Protein AF-A0A1I6D1Y9-F1 (afdb_monomer_lite)

Secondary structure (DSSP, 8-state):
-HHHHHHHHHHHHHHHHHHHHHHHTT---TTTHHHHHHHHHHHHHHHHHHHHHHHHHHHS----SHHHHHHHHHHHHHHHHHHHHHHHHHHHHHHGGG-SSPPHHHHHHHHHHHHHHHHH-

Organism: NCBI:txid1121426

InterPro domains:
  IPR013130 Ferric reductase transmembrane component-like domain [PF01794] (5-116)

Sequence (121 aa):
MIEFLGWLGFTLLVSTLMPFLLRRLKFWRKGLTFWVRYHHHLALACLAVLTLHGLEALNGRRGWGWGARVHYQNEIISGILAWLVLLVVSVLALSAFRQIPFKRNHCWLVGLLVLLVLYHV

Structure (mmCIF, N/CA/C/O backbone):
data_AF-A0A1I6D1Y9-F1
#
_entry.id   AF-A0A1I6D1Y9-F1
#
loop_
_atom_site.group_PDB
_atom_site.id
_atom_site.type_symbol
_atom_site.label_atom_id
_atom_site.label_alt_id
_atom_site.label_comp_id
_atom_site.label_asym_id
_atom_site.label_entity_id
_atom_site.label_seq_id
_atom_site.pdbx_PDB_ins_code
_atom_site.Cartn_x
_atom_site.Cartn_y
_atom_site.Cartn_z
_atom_site.occupancy
_atom_site.B_iso_or_equiv
_atom_site.auth_seq_id
_atom_site.auth_comp_id
_atom_site.auth_asym_id
_atom_site.auth_atom_id
_atom_site.pdbx_PDB_model_num
ATOM 1 N N . MET A 1 1 ? 5.175 -14.496 -12.098 1.00 77.38 1 MET A N 1
ATOM 2 C CA . MET A 1 1 ? 5.190 -14.430 -10.619 1.00 77.38 1 MET A CA 1
ATOM 3 C C . MET A 1 1 ? 4.807 -13.033 -10.151 1.00 77.38 1 MET A C 1
ATOM 5 O O . MET A 1 1 ? 3.829 -12.931 -9.424 1.00 77.38 1 MET A O 1
ATOM 9 N N . ILE A 1 2 ? 5.435 -11.987 -10.697 1.00 84.50 2 ILE A N 1
ATOM 10 C CA . ILE A 1 2 ? 5.044 -10.565 -10.576 1.00 84.50 2 ILE A CA 1
ATOM 11 C C . ILE A 1 2 ? 3.525 -10.318 -10.531 1.00 84.50 2 ILE A C 1
ATOM 13 O O . ILE A 1 2 ? 3.039 -9.772 -9.546 1.00 84.50 2 ILE A O 1
ATOM 17 N N . GLU A 1 3 ? 2.765 -10.737 -11.552 1.00 86.25 3 GLU A N 1
ATOM 18 C CA . GLU A 1 3 ? 1.308 -10.501 -11.616 1.00 86.25 3 GLU A CA 1
ATOM 19 C C . GLU A 1 3 ? 0.550 -11.171 -10.462 1.00 86.25 3 GLU A C 1
ATOM 21 O O . GLU A 1 3 ? -0.313 -10.556 -9.845 1.00 86.25 3 GLU A O 1
ATOM 26 N N . PHE A 1 4 ? 0.915 -12.409 -10.112 1.00 90.69 4 PHE A N 1
ATOM 27 C CA . PHE A 1 4 ? 0.325 -13.121 -8.978 1.00 90.69 4 PHE A CA 1
ATOM 28 C C . PHE A 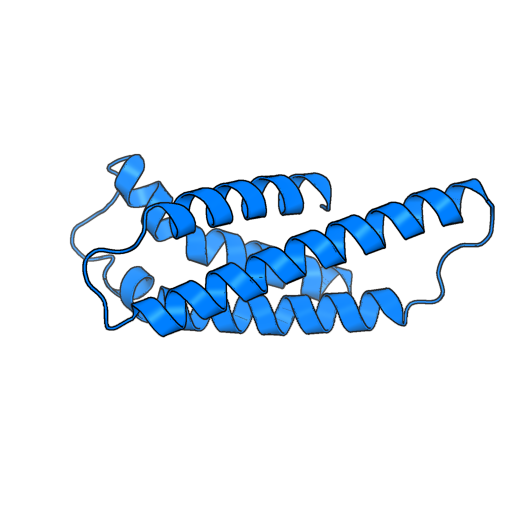1 4 ? 0.597 -12.397 -7.654 1.00 90.69 4 PHE A C 1
ATOM 30 O O . PHE A 1 4 ? -0.324 -12.225 -6.858 1.00 90.69 4 PHE A O 1
ATOM 37 N N . LEU A 1 5 ? 1.831 -11.927 -7.430 1.00 91.06 5 LEU A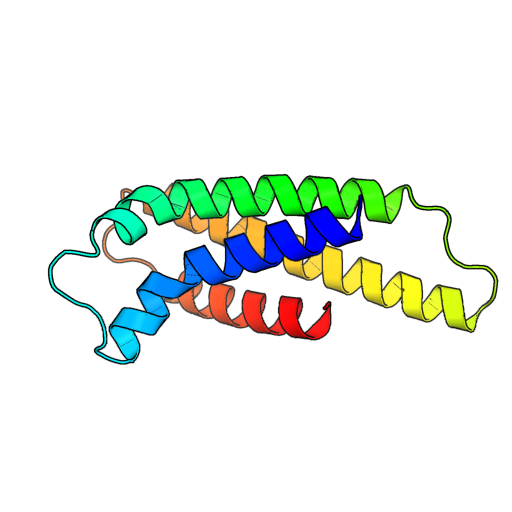 N 1
ATOM 38 C CA . LEU A 1 5 ? 2.176 -11.137 -6.242 1.00 91.06 5 LEU A CA 1
ATOM 39 C C . LEU A 1 5 ? 1.409 -9.809 -6.200 1.00 91.06 5 LEU A C 1
ATOM 41 O O . LEU A 1 5 ? 0.965 -9.405 -5.127 1.00 91.06 5 LEU A O 1
ATOM 45 N N . GLY A 1 6 ? 1.208 -9.165 -7.354 1.00 90.25 6 GLY A N 1
ATOM 46 C CA . GLY A 1 6 ? 0.411 -7.943 -7.471 1.00 90.25 6 GLY A CA 1
ATOM 47 C C . GLY A 1 6 ? -1.042 -8.171 -7.050 1.00 90.25 6 GLY A C 1
ATOM 48 O O . GLY A 1 6 ? -1.537 -7.508 -6.138 1.00 90.25 6 GLY A O 1
ATOM 49 N N . TRP A 1 7 ? -1.704 -9.179 -7.628 1.00 93.81 7 TRP A N 1
ATOM 50 C CA . TRP A 1 7 ? -3.084 -9.537 -7.274 1.00 93.81 7 TRP A CA 1
ATOM 51 C C . TRP A 1 7 ? -3.228 -10.011 -5.823 1.00 93.81 7 TRP A C 1
ATOM 53 O O . TRP A 1 7 ? -4.188 -9.645 -5.136 1.00 93.81 7 TRP A O 1
ATOM 63 N N . LEU A 1 8 ? -2.271 -10.791 -5.318 1.00 93.62 8 LEU A N 1
ATOM 64 C CA . LEU A 1 8 ? -2.257 -11.221 -3.920 1.00 93.62 8 LEU A CA 1
ATOM 65 C C . LEU A 1 8 ? -2.106 -10.024 -2.969 1.00 93.62 8 LEU A C 1
ATOM 67 O O . LEU A 1 8 ? -2.849 -9.904 -1.998 1.00 93.62 8 LEU A O 1
ATOM 71 N N . GLY A 1 9 ? -1.189 -9.103 -3.261 1.00 91.81 9 GLY A N 1
ATOM 72 C CA . GLY A 1 9 ? -1.033 -7.869 -2.495 1.00 91.81 9 GLY A CA 1
ATOM 73 C C . GLY A 1 9 ? -2.295 -7.005 -2.528 1.00 91.81 9 GLY A C 1
ATOM 74 O O . GLY A 1 9 ? -2.756 -6.547 -1.485 1.00 91.81 9 GLY A O 1
ATOM 75 N N . PHE A 1 10 ? -2.917 -6.852 -3.698 1.00 92.56 10 PHE A N 1
ATOM 76 C CA . PHE A 1 10 ? -4.163 -6.100 -3.854 1.00 92.56 10 PHE A CA 1
ATOM 77 C C . PHE A 1 10 ? -5.321 -6.708 -3.047 1.00 92.56 10 PHE A C 1
ATOM 79 O O . PHE A 1 10 ? -6.025 -6.002 -2.325 1.00 92.56 10 PHE A O 1
ATOM 86 N N . THR A 1 11 ? -5.500 -8.029 -3.100 1.00 93.50 11 THR A N 1
ATOM 87 C CA . THR A 1 11 ? -6.544 -8.717 -2.318 1.00 93.50 11 THR A CA 1
ATOM 88 C C . THR A 1 11 ? -6.312 -8.616 -0.812 1.00 93.50 11 THR A C 1
ATOM 90 O O . THR A 1 11 ? -7.272 -8.410 -0.058 1.00 93.50 11 THR A O 1
ATOM 93 N N . LEU A 1 12 ? -5.057 -8.683 -0.356 1.00 93.12 12 LEU A N 1
ATOM 94 C CA . LEU A 1 12 ? -4.702 -8.420 1.040 1.00 93.12 12 LEU A CA 1
ATOM 95 C C . LEU A 1 12 ? -5.021 -6.971 1.431 1.00 93.12 12 LEU A C 1
ATOM 97 O O . LEU A 1 12 ? -5.622 -6.747 2.484 1.00 93.12 12 LEU A O 1
ATOM 101 N N . LEU A 1 13 ? -4.715 -5.995 0.573 1.00 92.12 13 LEU A N 1
ATOM 102 C CA . LEU A 1 13 ? -5.058 -4.592 0.806 1.00 92.12 13 LEU A CA 1
ATOM 103 C C . LEU A 1 13 ? -6.577 -4.408 0.945 1.00 92.12 13 LEU A C 1
ATOM 105 O O . LEU A 1 13 ? -7.043 -3.863 1.947 1.00 92.12 13 LEU A O 1
ATOM 109 N N . VAL A 1 14 ? -7.373 -4.931 0.010 1.00 91.56 14 VAL A N 1
ATOM 110 C CA . VAL A 1 14 ? -8.847 -4.880 0.085 1.00 91.56 14 VAL A CA 1
ATOM 111 C C . VAL A 1 14 ? -9.358 -5.531 1.376 1.00 91.56 14 VAL A C 1
ATOM 113 O O . VAL A 1 14 ? -10.224 -4.978 2.060 1.00 91.56 14 VAL A O 1
ATOM 116 N N . SER A 1 15 ? -8.768 -6.661 1.766 1.00 90.31 15 SER A N 1
ATOM 117 C CA . SER A 1 15 ? -9.090 -7.367 3.012 1.00 90.31 15 SER A CA 1
ATOM 118 C C . SER A 1 15 ? -8.801 -6.521 4.256 1.00 90.31 15 SER A C 1
ATOM 120 O O . SER A 1 15 ? -9.567 -6.553 5.222 1.00 90.31 15 SER A O 1
ATOM 122 N N . THR A 1 16 ? -7.743 -5.705 4.240 1.00 89.19 16 THR A N 1
ATOM 123 C CA . THR A 1 16 ? -7.466 -4.766 5.340 1.00 89.19 16 THR A CA 1
ATOM 124 C C . THR A 1 16 ? -8.478 -3.621 5.403 1.00 89.19 16 THR A C 1
ATOM 126 O O . THR A 1 16 ? -8.825 -3.183 6.497 1.00 89.19 16 THR A O 1
ATOM 129 N N . LEU A 1 17 ? -9.023 -3.173 4.270 1.00 88.31 17 LEU A N 1
ATOM 130 C CA . LEU A 1 17 ? -10.029 -2.102 4.213 1.00 88.31 17 LEU A CA 1
ATOM 131 C C . LEU A 1 17 ? -11.449 -2.580 4.544 1.00 88.31 17 LEU A C 1
ATOM 133 O O . LEU A 1 17 ? -12.298 -1.779 4.952 1.00 88.31 17 LEU A O 1
ATOM 137 N N . MET A 1 18 ? -11.716 -3.881 4.413 1.00 87.06 18 MET A N 1
ATOM 138 C CA . MET A 1 18 ? -13.037 -4.474 4.634 1.00 87.06 18 MET A CA 1
ATOM 139 C C . MET A 1 18 ? -13.693 -4.078 5.967 1.00 87.06 18 MET A C 1
ATOM 141 O O . MET A 1 18 ? -14.859 -3.676 5.949 1.00 87.06 18 MET A O 1
ATOM 145 N N . PRO A 1 19 ? -12.996 -4.112 7.122 1.00 83.38 19 PRO A N 1
ATOM 146 C CA . PRO A 1 19 ? -13.573 -3.689 8.392 1.00 83.38 19 PRO A CA 1
ATOM 147 C C . PRO A 1 19 ? -14.122 -2.268 8.388 1.00 83.38 19 PRO A C 1
ATOM 149 O O . PRO A 1 19 ? -15.181 -2.001 8.960 1.00 83.38 19 PRO A O 1
ATOM 152 N N . PHE A 1 20 ? -13.415 -1.354 7.730 1.00 83.38 20 PHE A N 1
ATOM 153 C CA . PHE A 1 20 ? -13.839 0.030 7.610 1.00 83.38 20 PHE A CA 1
ATOM 154 C C . PHE A 1 20 ? -15.081 0.157 6.717 1.00 83.38 20 PHE A C 1
ATOM 156 O O . PHE A 1 20 ? -16.064 0.786 7.123 1.00 83.38 20 PHE A O 1
ATOM 163 N N . LEU A 1 21 ? -15.072 -0.492 5.549 1.00 84.75 21 LEU A N 1
ATOM 164 C CA . LEU A 1 21 ? -16.191 -0.476 4.601 1.00 84.75 21 LEU A CA 1
ATOM 165 C C . LEU A 1 21 ? -17.461 -1.083 5.206 1.00 84.75 21 LEU A C 1
ATOM 167 O O . LEU A 1 21 ? -18.521 -0.459 5.182 1.00 84.75 21 LEU A O 1
ATOM 171 N N . LEU A 1 22 ? -17.353 -2.256 5.833 1.00 85.00 22 LEU A N 1
ATOM 172 C CA . LEU A 1 22 ? -18.488 -2.944 6.451 1.00 85.00 22 LEU A CA 1
ATOM 173 C C . LEU A 1 22 ? -19.108 -2.135 7.601 1.00 85.00 22 LEU A C 1
ATOM 175 O O . LEU A 1 22 ? -20.331 -2.134 7.761 1.00 85.00 22 LEU A O 1
ATOM 179 N N . ARG A 1 23 ? -18.294 -1.410 8.383 1.00 81.06 23 ARG A N 1
ATOM 180 C CA . ARG A 1 23 ? -18.795 -0.490 9.421 1.00 81.06 23 ARG A CA 1
ATOM 181 C C . ARG A 1 23 ? -19.542 0.699 8.823 1.00 81.06 23 ARG A C 1
ATOM 183 O O . ARG A 1 23 ? -20.598 1.063 9.334 1.00 81.06 23 ARG A O 1
ATOM 190 N N . ARG A 1 24 ? -19.023 1.300 7.747 1.00 82.56 24 ARG A N 1
ATOM 191 C CA . ARG A 1 24 ? -19.654 2.455 7.082 1.00 82.56 24 ARG A CA 1
ATOM 192 C C . ARG A 1 24 ? -20.958 2.091 6.381 1.00 82.56 24 ARG A C 1
ATOM 194 O O . ARG A 1 24 ? -21.919 2.847 6.478 1.00 82.56 24 ARG A O 1
ATOM 201 N N . LEU A 1 25 ? -21.010 0.921 5.754 1.00 85.81 25 LEU A N 1
ATOM 202 C CA . LEU A 1 25 ? -22.193 0.420 5.057 1.00 85.81 25 LEU A CA 1
ATOM 203 C C . LEU A 1 25 ? -23.235 -0.219 5.996 1.00 85.81 25 LEU A C 1
ATOM 205 O O . LEU A 1 25 ? -24.229 -0.758 5.527 1.00 85.81 25 LEU A O 1
ATOM 209 N N . LYS A 1 26 ? -23.022 -0.178 7.322 1.00 82.50 26 LYS A N 1
ATOM 210 C CA . LYS A 1 26 ? -23.887 -0.801 8.346 1.00 82.50 26 LYS A CA 1
ATOM 211 C C . LYS A 1 26 ? -24.098 -2.317 8.167 1.00 82.50 26 LYS A C 1
ATOM 213 O O . LYS A 1 26 ? -24.987 -2.888 8.789 1.00 82.50 26 LYS A O 1
ATOM 218 N N . PHE A 1 27 ? -23.238 -2.994 7.403 1.00 83.25 27 PHE A N 1
ATOM 219 C CA . PHE A 1 27 ? -23.245 -4.455 7.247 1.00 83.25 27 PHE A CA 1
ATOM 220 C C . PHE A 1 27 ? -22.481 -5.187 8.361 1.00 83.25 27 PHE A C 1
ATOM 222 O O . PHE A 1 27 ? -22.360 -6.412 8.344 1.00 83.25 27 PHE A O 1
ATOM 229 N N . TRP A 1 28 ? -21.956 -4.453 9.345 1.00 78.31 28 TRP A N 1
ATOM 230 C CA . TRP A 1 28 ? -21.202 -5.018 10.459 1.00 78.31 28 TRP A CA 1
ATOM 231 C C . TRP A 1 28 ? -22.092 -5.853 11.391 1.00 78.31 28 TRP A C 1
ATOM 233 O O . TRP A 1 28 ? -22.752 -5.329 12.290 1.00 78.31 28 TRP A O 1
ATOM 243 N N . ARG A 1 29 ? -22.0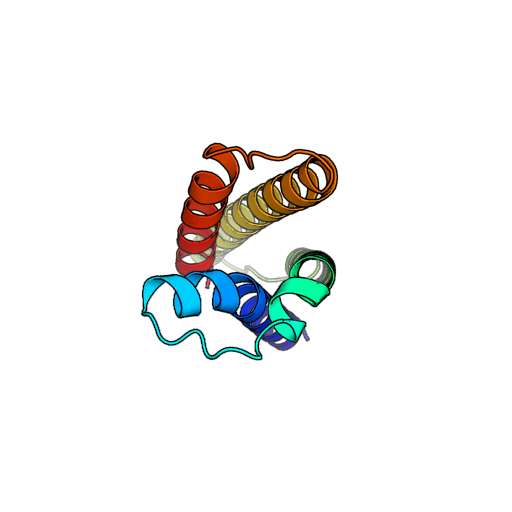95 -7.176 11.203 1.00 75.25 29 ARG A N 1
ATOM 244 C CA . ARG A 1 29 ? -22.774 -8.115 12.109 1.00 75.25 29 ARG A CA 1
ATOM 245 C C . ARG A 1 29 ? -21.969 -8.303 13.402 1.00 75.25 29 ARG A C 1
ATOM 247 O O . ARG A 1 29 ? -20.738 -8.385 13.377 1.00 75.25 29 ARG A O 1
ATOM 254 N N . LYS A 1 30 ? -22.664 -8.405 14.544 1.00 61.34 30 LYS A N 1
ATOM 255 C CA . LYS A 1 30 ? -22.065 -8.792 15.837 1.00 61.34 30 LYS A CA 1
ATOM 256 C C . LYS A 1 30 ? -21.396 -10.168 15.664 1.00 61.34 30 LYS A C 1
ATOM 258 O O . LYS A 1 30 ? -22.093 -11.145 15.434 1.00 61.34 30 LYS A O 1
ATOM 263 N N . GLY A 1 31 ? -20.060 -10.221 15.697 1.00 61.09 31 GLY A N 1
ATOM 264 C CA . GLY A 1 31 ? -19.268 -11.445 15.463 1.00 61.09 31 GLY A CA 1
ATOM 265 C C . GLY A 1 31 ? -18.059 -11.280 14.529 1.00 61.09 31 GLY A C 1
ATOM 266 O O . GLY A 1 31 ? -17.147 -12.098 14.562 1.00 61.09 31 GLY A O 1
ATOM 267 N N . LEU A 1 32 ? -17.971 -10.188 13.759 1.00 66.88 32 LEU A N 1
ATOM 268 C CA . LEU A 1 32 ? -16.837 -9.880 12.860 1.00 66.88 32 LEU A CA 1
ATOM 269 C C . LEU A 1 32 ? -15.556 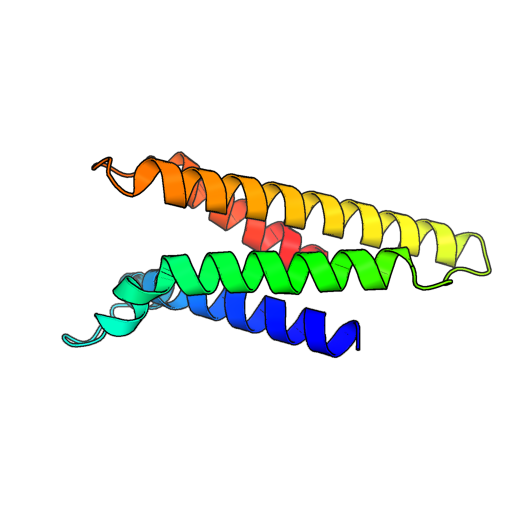-9.397 13.590 1.00 66.88 32 LEU A C 1
ATOM 271 O O . LEU A 1 32 ? -14.771 -8.610 13.063 1.00 66.88 32 LEU A O 1
ATOM 275 N N . THR A 1 33 ? -15.312 -9.860 14.818 1.00 67.94 33 THR A N 1
ATOM 276 C CA . THR A 1 33 ? -14.124 -9.495 15.616 1.00 67.94 33 THR A CA 1
ATOM 277 C C . THR A 1 33 ? -12.828 -10.064 15.042 1.00 67.94 33 THR A C 1
ATOM 279 O O . THR A 1 33 ? -11.777 -9.451 15.220 1.00 67.94 33 THR A O 1
ATOM 282 N N . PHE A 1 34 ? -12.900 -11.177 14.302 1.00 74.50 34 PHE A N 1
ATOM 283 C CA . PHE A 1 34 ? -11.744 -11.801 13.651 1.00 74.50 34 PHE A CA 1
ATOM 284 C C . PHE A 1 34 ? -10.998 -10.812 12.743 1.00 74.50 34 PHE A C 1
ATOM 286 O O . PHE A 1 34 ? -9.805 -10.580 12.917 1.00 74.50 34 PHE A O 1
ATOM 293 N N . TRP A 1 35 ? -11.715 -10.139 11.843 1.00 74.94 35 TRP A N 1
ATOM 294 C CA . TRP A 1 35 ? -11.113 -9.223 10.871 1.00 74.94 35 TRP A CA 1
ATOM 295 C C . TRP A 1 35 ? -10.453 -8.011 11.522 1.00 74.94 35 TRP A C 1
ATOM 297 O O . TRP A 1 35 ? -9.422 -7.542 11.059 1.00 74.94 35 TRP A O 1
ATOM 307 N N . VAL A 1 36 ? -11.017 -7.524 12.628 1.00 77.06 36 VAL A N 1
ATOM 308 C CA . VAL A 1 36 ? -10.423 -6.424 13.401 1.00 77.06 36 VAL A CA 1
ATOM 309 C C . VAL A 1 36 ? -9.152 -6.890 14.108 1.00 77.06 36 VAL A C 1
ATOM 311 O O . VAL A 1 36 ? -8.180 -6.145 14.163 1.00 77.06 36 VAL A O 1
ATOM 314 N N . ARG A 1 37 ? -9.143 -8.125 14.625 1.00 81.38 37 ARG A N 1
ATOM 315 C CA . ARG A 1 37 ? -8.010 -8.692 15.366 1.00 81.38 37 ARG A CA 1
ATOM 316 C C . ARG A 1 37 ? -6.796 -8.945 14.475 1.00 81.38 37 ARG A C 1
ATOM 318 O O . ARG A 1 37 ? -5.677 -8.677 14.893 1.00 81.38 37 ARG A O 1
ATOM 325 N N . TYR A 1 38 ? -7.021 -9.443 13.260 1.00 85.31 38 TYR A N 1
ATOM 326 C CA . TYR A 1 38 ? -5.948 -9.783 12.321 1.00 85.31 38 TYR A CA 1
ATOM 327 C C . TYR A 1 38 ? -5.609 -8.666 11.330 1.00 85.31 38 TYR A C 1
ATOM 329 O O . TYR A 1 38 ? -4.690 -8.830 10.534 1.00 85.31 38 TYR A O 1
ATOM 337 N N . HIS A 1 39 ? -6.294 -7.520 11.392 1.00 86.38 39 HIS A N 1
ATOM 338 C CA . HIS A 1 39 ? -6.082 -6.395 10.479 1.00 86.38 39 HIS A CA 1
ATOM 339 C C . HIS A 1 39 ? -4.605 -5.970 10.385 1.00 86.38 39 HIS A C 1
ATOM 341 O O . HIS A 1 39 ? -4.078 -5.842 9.282 1.00 86.38 39 HIS A O 1
ATOM 347 N N . HIS A 1 40 ? -3.906 -5.830 11.519 1.00 85.50 40 HIS A N 1
ATOM 348 C CA . HIS A 1 40 ? -2.477 -5.480 11.534 1.00 85.50 40 HIS A CA 1
ATOM 349 C C . HIS A 1 40 ? -1.596 -6.541 10.871 1.00 85.50 40 HIS A C 1
ATOM 351 O O . HIS A 1 40 ? -0.690 -6.199 10.116 1.00 85.50 40 HIS A O 1
ATOM 357 N N . HIS A 1 41 ? -1.869 -7.825 11.115 1.00 89.62 41 HIS A N 1
ATOM 358 C CA . HIS A 1 41 ? -1.121 -8.917 10.489 1.00 89.62 41 HIS A CA 1
ATOM 359 C C . HIS A 1 41 ? -1.344 -8.955 8.975 1.00 89.62 41 HIS A C 1
ATOM 361 O O . HIS A 1 41 ? -0.390 -9.145 8.225 1.00 89.62 41 HIS A O 1
ATOM 367 N N . LEU A 1 42 ? -2.577 -8.710 8.523 1.00 90.25 42 LEU A N 1
ATOM 368 C CA . LEU A 1 42 ? -2.905 -8.603 7.102 1.00 90.25 42 LEU A CA 1
ATOM 369 C C . LEU A 1 42 ? -2.205 -7.408 6.443 1.00 90.25 42 LEU A C 1
ATOM 371 O O . LEU A 1 42 ? -1.687 -7.555 5.342 1.00 90.25 42 LEU A O 1
ATOM 375 N N . ALA A 1 43 ? -2.133 -6.255 7.115 1.00 89.69 43 ALA A N 1
ATOM 376 C CA . ALA A 1 43 ? -1.428 -5.079 6.601 1.00 89.69 43 ALA A CA 1
ATOM 377 C C . ALA A 1 43 ? 0.082 -5.330 6.453 1.00 89.69 43 ALA A C 1
ATOM 379 O O . ALA A 1 43 ? 0.669 -4.984 5.430 1.00 89.69 43 ALA A O 1
ATOM 380 N N . LEU A 1 44 ? 0.703 -5.999 7.429 1.00 91.69 44 LEU A N 1
ATOM 381 C CA . LEU A 1 44 ? 2.114 -6.389 7.348 1.00 91.69 44 LEU A CA 1
ATOM 382 C C . LEU A 1 44 ? 2.371 -7.430 6.255 1.00 91.69 44 LEU A C 1
ATOM 384 O O . LEU A 1 44 ? 3.343 -7.305 5.512 1.00 91.69 44 LEU A O 1
ATOM 388 N N . ALA A 1 45 ? 1.492 -8.425 6.122 1.00 93.38 45 ALA A N 1
ATOM 389 C CA . ALA A 1 45 ? 1.570 -9.397 5.036 1.00 93.38 45 ALA A CA 1
ATOM 390 C C . ALA A 1 45 ? 1.426 -8.713 3.667 1.00 93.38 45 ALA A C 1
ATOM 392 O O . ALA A 1 45 ? 2.208 -8.987 2.761 1.00 93.38 45 ALA A O 1
ATOM 393 N N . CYS A 1 46 ? 0.487 -7.770 3.540 1.00 93.81 46 CYS A N 1
ATOM 394 C CA . CYS A 1 46 ? 0.307 -6.950 2.346 1.00 93.81 46 CYS A CA 1
ATOM 395 C C . CYS A 1 46 ? 1.584 -6.172 2.000 1.00 93.81 46 CYS A C 1
ATOM 397 O O . CYS A 1 46 ? 2.030 -6.204 0.855 1.00 93.81 46 CYS A O 1
ATOM 399 N N . LEU A 1 47 ? 2.197 -5.512 2.988 1.00 93.88 47 LEU A N 1
ATOM 400 C CA . LEU A 1 47 ? 3.449 -4.779 2.806 1.00 93.88 47 LEU A CA 1
ATOM 401 C C . LEU A 1 47 ? 4.578 -5.708 2.336 1.00 93.88 47 LEU A C 1
ATOM 403 O O . LEU A 1 47 ? 5.288 -5.368 1.393 1.00 93.88 47 LEU A O 1
ATOM 407 N N . ALA A 1 48 ? 4.729 -6.886 2.945 1.00 95.12 48 ALA A N 1
ATOM 408 C CA . ALA A 1 48 ? 5.753 -7.855 2.557 1.00 95.12 48 ALA A CA 1
ATOM 409 C C . ALA A 1 48 ? 5.555 -8.359 1.115 1.00 95.12 48 ALA A C 1
ATOM 411 O O . ALA A 1 48 ? 6.491 -8.320 0.317 1.00 95.12 48 ALA A O 1
ATOM 412 N N . VAL A 1 49 ? 4.331 -8.763 0.759 1.00 95.06 49 VAL A N 1
ATOM 413 C CA . VAL A 1 49 ? 3.990 -9.253 -0.589 1.00 95.06 49 VAL A CA 1
ATOM 414 C C . VAL A 1 49 ? 4.217 -8.175 -1.651 1.00 95.06 49 VAL A C 1
ATOM 416 O O . VAL A 1 49 ? 4.839 -8.453 -2.675 1.00 95.06 49 VAL A O 1
ATOM 419 N N . LEU A 1 50 ? 3.782 -6.936 -1.405 1.00 93.31 50 LEU A N 1
ATOM 420 C CA . LEU A 1 50 ? 3.967 -5.835 -2.356 1.00 93.31 50 LEU A CA 1
ATOM 421 C C . LEU A 1 50 ? 5.425 -5.367 -2.450 1.00 93.31 50 LEU A C 1
ATOM 423 O O . LEU A 1 50 ? 5.857 -4.916 -3.507 1.00 93.31 50 LEU A O 1
ATOM 427 N N . THR A 1 51 ? 6.212 -5.530 -1.384 1.00 94.00 51 THR A N 1
ATOM 428 C CA . THR A 1 51 ? 7.664 -5.301 -1.443 1.00 94.00 51 THR A CA 1
ATOM 429 C C . THR A 1 51 ? 8.329 -6.319 -2.368 1.00 94.00 51 THR A C 1
ATOM 431 O O . THR A 1 51 ? 9.117 -5.936 -3.228 1.00 94.00 51 THR A O 1
ATOM 434 N N . LEU A 1 52 ? 7.974 -7.604 -2.249 1.00 93.75 52 LEU A N 1
ATOM 435 C CA . LEU A 1 52 ? 8.463 -8.648 -3.157 1.00 93.75 52 LEU A CA 1
ATOM 436 C C . LEU A 1 52 ? 8.027 -8.394 -4.604 1.00 93.75 52 LEU A C 1
ATOM 438 O O . LEU A 1 52 ? 8.852 -8.492 -5.508 1.00 93.75 52 LEU A O 1
ATOM 442 N N . HIS A 1 53 ? 6.767 -8.001 -4.814 1.00 92.94 53 HIS A N 1
ATOM 443 C CA . HIS A 1 53 ? 6.265 -7.592 -6.126 1.00 92.94 53 HIS A CA 1
ATOM 444 C C . HIS A 1 53 ? 7.116 -6.466 -6.734 1.00 92.94 53 HIS A C 1
ATOM 446 O O . HIS A 1 53 ? 7.565 -6.590 -7.872 1.00 92.94 53 HIS A O 1
ATOM 452 N N . GLY A 1 54 ? 7.396 -5.406 -5.967 1.00 89.56 54 GLY A N 1
ATOM 453 C CA . GLY A 1 54 ? 8.233 -4.292 -6.414 1.00 89.56 54 GLY A CA 1
ATOM 454 C C . GLY A 1 54 ? 9.670 -4.712 -6.740 1.00 89.56 54 GLY A C 1
ATOM 455 O O . GLY A 1 54 ? 10.212 -4.299 -7.763 1.00 89.56 54 GLY A O 1
ATOM 456 N N . LEU A 1 55 ? 10.278 -5.580 -5.924 1.00 91.50 55 LEU A N 1
ATOM 457 C CA . LEU A 1 55 ? 11.622 -6.109 -6.185 1.00 91.50 55 LEU A CA 1
ATOM 458 C C . LEU A 1 55 ? 11.678 -6.951 -7.468 1.00 91.50 55 LEU A C 1
ATOM 460 O O . LEU A 1 55 ? 12.621 -6.811 -8.249 1.00 91.50 55 LEU A O 1
ATOM 464 N N . GLU A 1 56 ? 10.681 -7.806 -7.715 1.00 88.19 56 GLU A N 1
ATOM 465 C CA . GLU A 1 56 ? 10.604 -8.553 -8.976 1.00 88.19 56 GLU A CA 1
ATOM 466 C C . GLU A 1 56 ? 10.356 -7.620 -10.171 1.00 88.19 56 GLU A C 1
ATOM 468 O O . GLU A 1 56 ? 10.982 -7.795 -11.219 1.00 88.19 56 GLU A O 1
ATOM 473 N N . ALA A 1 57 ? 9.492 -6.610 -10.018 1.00 86.19 57 ALA A N 1
ATOM 474 C CA . ALA A 1 57 ? 9.196 -5.637 -11.067 1.00 86.19 57 ALA A CA 1
ATOM 475 C C . ALA A 1 57 ? 10.440 -4.831 -11.476 1.00 86.19 57 ALA A C 1
ATOM 477 O O . ALA A 1 57 ? 10.692 -4.674 -12.668 1.00 86.19 57 ALA A O 1
ATOM 478 N N . LEU A 1 58 ? 11.263 -4.399 -10.513 1.00 86.31 58 LEU A N 1
ATOM 479 C CA . LEU A 1 58 ? 12.508 -3.664 -10.775 1.00 86.31 58 LEU A CA 1
ATOM 480 C C . LEU A 1 58 ? 13.590 -4.524 -11.449 1.00 86.31 58 LEU A C 1
ATOM 482 O O . LEU A 1 58 ? 14.373 -4.010 -12.248 1.00 86.31 58 LEU A O 1
ATOM 486 N N . ASN A 1 59 ? 13.634 -5.826 -11.149 1.00 83.62 59 ASN A N 1
ATOM 487 C CA . ASN A 1 59 ? 14.580 -6.767 -11.760 1.00 83.62 59 ASN A CA 1
ATOM 488 C C . ASN A 1 59 ? 14.126 -7.273 -13.141 1.00 83.62 59 ASN A C 1
ATOM 490 O O . ASN A 1 59 ? 14.932 -7.815 -13.906 1.00 83.62 59 ASN A O 1
ATOM 494 N N . GLY A 1 60 ? 12.847 -7.104 -13.484 1.00 72.31 60 GLY A N 1
ATOM 495 C CA . GLY A 1 60 ? 12.307 -7.451 -14.791 1.00 72.31 60 GLY A CA 1
ATOM 496 C C . GLY A 1 60 ? 12.887 -6.555 -15.885 1.00 72.31 60 GLY A C 1
ATOM 497 O O . GLY A 1 60 ? 12.560 -5.378 -15.982 1.00 72.31 60 GLY A O 1
ATOM 498 N N . ARG A 1 61 ? 13.728 -7.106 -16.768 1.00 62.16 61 ARG A N 1
ATOM 499 C CA . ARG A 1 61 ? 14.204 -6.389 -17.964 1.00 62.16 61 ARG A CA 1
ATOM 500 C C . ARG A 1 61 ? 13.032 -6.140 -18.925 1.00 62.16 61 ARG A C 1
ATOM 502 O O . ARG A 1 61 ? 12.730 -6.992 -19.758 1.00 62.16 61 ARG A O 1
ATOM 509 N N . ARG A 1 62 ? 12.371 -4.983 -18.833 1.00 66.31 62 ARG A N 1
ATOM 510 C CA . ARG A 1 62 ? 11.345 -4.528 -19.790 1.00 66.31 62 ARG A CA 1
ATOM 511 C C . ARG A 1 62 ? 11.606 -3.082 -20.220 1.00 66.31 62 ARG A C 1
ATOM 513 O O . ARG A 1 62 ? 12.019 -2.256 -19.417 1.00 66.31 62 ARG A O 1
ATOM 520 N N . GLY A 1 63 ? 11.371 -2.801 -21.506 1.00 56.75 63 GLY A N 1
ATOM 521 C CA . GLY A 1 63 ? 11.469 -1.461 -22.098 1.00 56.75 63 GLY A CA 1
ATOM 522 C C . GLY A 1 63 ? 12.444 -1.375 -23.273 1.00 56.75 63 GLY A C 1
ATOM 523 O O . GLY A 1 63 ? 13.556 -0.879 -23.123 1.00 56.75 63 GLY A O 1
ATOM 524 N N . TRP A 1 64 ? 12.032 -1.836 -24.457 1.00 55.06 64 TRP A N 1
ATOM 525 C CA . TRP A 1 64 ? 12.694 -1.477 -25.717 1.00 55.06 64 TRP A CA 1
ATOM 526 C C . TRP A 1 64 ? 11.827 -0.415 -26.407 1.00 55.06 64 TRP A C 1
ATOM 528 O O . TRP A 1 64 ? 10.685 -0.689 -26.765 1.00 55.06 64 TRP A O 1
ATOM 538 N N . GLY A 1 65 ? 12.344 0.812 -26.534 1.00 68.62 65 GLY A N 1
ATOM 539 C CA . GLY A 1 65 ? 11.660 1.951 -27.167 1.00 68.62 65 GLY A CA 1
ATOM 540 C C . GLY A 1 65 ? 11.348 3.121 -26.221 1.00 68.62 65 GLY A C 1
ATOM 541 O O . GLY A 1 65 ? 11.112 2.936 -25.029 1.00 68.62 65 GLY A O 1
ATOM 542 N N . TRP A 1 66 ? 11.345 4.349 -26.756 1.00 67.75 66 TRP A N 1
ATOM 543 C CA . TRP A 1 66 ? 11.162 5.590 -25.982 1.00 67.75 66 TRP A CA 1
ATOM 544 C C . TRP A 1 66 ? 9.789 5.677 -25.296 1.00 67.75 66 TRP A C 1
ATOM 546 O O . TRP A 1 66 ? 9.727 5.978 -24.107 1.00 67.75 66 TRP A O 1
ATOM 556 N N . GLY A 1 67 ? 8.700 5.343 -25.999 1.00 68.06 67 GLY A N 1
ATOM 557 C CA . GLY A 1 67 ? 7.348 5.340 -25.419 1.00 68.06 67 GLY A CA 1
ATOM 558 C C . GLY A 1 67 ? 7.163 4.280 -24.327 1.00 68.06 67 GLY A C 1
ATOM 559 O O . GLY A 1 67 ? 6.614 4.568 -23.266 1.00 68.06 67 GLY A O 1
ATOM 560 N N . ALA A 1 68 ? 7.715 3.081 -24.538 1.00 70.38 68 ALA A N 1
ATOM 561 C CA . ALA A 1 68 ? 7.705 2.011 -23.541 1.00 70.38 68 ALA A CA 1
ATOM 562 C C . ALA A 1 68 ? 8.515 2.385 -22.288 1.00 70.38 68 ALA A C 1
ATOM 564 O O . ALA A 1 68 ? 8.136 2.015 -21.182 1.00 70.38 68 ALA A O 1
ATOM 565 N N . ARG A 1 69 ? 9.603 3.154 -22.443 1.00 74.06 69 ARG A N 1
ATOM 566 C CA . ARG A 1 69 ? 10.436 3.620 -21.326 1.00 74.06 69 ARG A CA 1
ATOM 567 C C . ARG A 1 69 ? 9.726 4.655 -20.454 1.00 74.06 69 ARG A C 1
ATOM 569 O O . ARG A 1 69 ? 9.827 4.558 -19.237 1.00 74.06 69 ARG A O 1
ATOM 576 N N . VAL A 1 70 ? 9.014 5.613 -21.051 1.00 75.38 70 VAL A N 1
ATOM 577 C CA . VAL A 1 70 ? 8.267 6.640 -20.298 1.00 75.38 70 VAL A CA 1
ATOM 578 C C . VAL A 1 70 ? 7.116 6.012 -19.519 1.00 75.38 70 VAL A C 1
ATOM 580 O O . VAL A 1 70 ? 6.975 6.276 -18.327 1.00 75.38 70 VAL A O 1
ATOM 583 N N . HIS A 1 71 ? 6.338 5.136 -20.160 1.00 78.12 71 HIS A N 1
ATOM 584 C CA . HIS A 1 71 ? 5.266 4.413 -19.478 1.00 78.12 71 HIS A CA 1
ATOM 585 C C . HIS A 1 71 ? 5.827 3.555 -18.334 1.00 78.12 71 HIS A C 1
ATOM 587 O O . HIS A 1 71 ? 5.388 3.690 -17.199 1.00 78.12 71 HIS A O 1
ATOM 593 N N . TYR A 1 72 ? 6.892 2.791 -18.590 1.00 80.44 72 TYR A N 1
ATOM 594 C CA . TYR A 1 72 ? 7.562 1.982 -17.569 1.00 80.44 72 TYR A CA 1
ATOM 595 C C . TYR A 1 72 ? 8.105 2.808 -16.390 1.00 80.44 72 TYR A C 1
ATOM 597 O O . TYR A 1 72 ? 7.983 2.401 -15.238 1.00 80.44 72 TYR A O 1
ATOM 605 N N . GLN A 1 73 ? 8.674 3.989 -16.646 1.00 82.88 73 GLN A N 1
ATOM 606 C CA . GLN A 1 73 ? 9.116 4.895 -15.582 1.00 82.88 73 GLN A CA 1
ATOM 607 C C . GLN A 1 73 ? 7.946 5.421 -14.748 1.00 82.88 73 GLN A C 1
ATOM 609 O O . GLN A 1 73 ? 8.066 5.499 -13.527 1.00 82.88 73 GLN A O 1
ATOM 614 N N . ASN A 1 74 ? 6.823 5.755 -15.385 1.00 86.00 74 ASN A N 1
ATOM 615 C CA . ASN A 1 74 ? 5.631 6.214 -14.681 1.00 86.00 74 ASN A CA 1
ATOM 616 C C . ASN A 1 74 ? 5.025 5.113 -13.793 1.00 86.00 74 ASN A C 1
ATOM 618 O O . ASN A 1 74 ? 4.658 5.379 -12.647 1.00 86.00 74 ASN A O 1
ATOM 622 N N . GLU A 1 75 ? 5.003 3.868 -14.277 1.00 87.38 75 GLU A N 1
ATOM 623 C CA . GLU A 1 75 ? 4.594 2.702 -13.484 1.00 87.38 75 GLU A CA 1
ATOM 624 C C . GLU A 1 75 ? 5.509 2.486 -12.272 1.00 87.38 75 GLU A C 1
ATOM 626 O O . GLU A 1 75 ? 5.040 2.283 -11.155 1.00 87.38 75 GLU A O 1
ATOM 631 N N . ILE A 1 76 ? 6.828 2.613 -12.446 1.00 88.94 76 ILE A N 1
ATOM 632 C CA . ILE A 1 76 ? 7.769 2.508 -11.322 1.00 88.94 76 ILE A CA 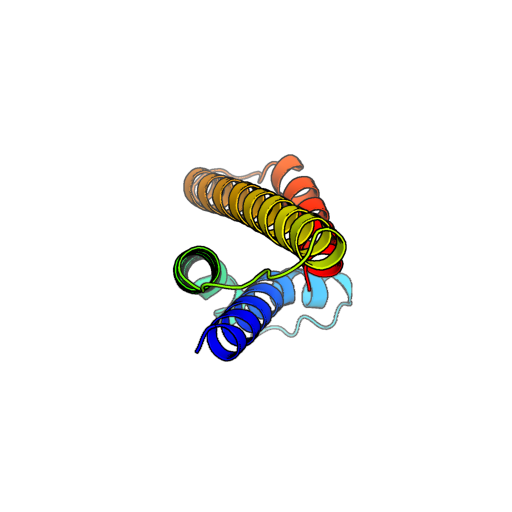1
ATOM 633 C C . ILE A 1 76 ? 7.525 3.617 -10.293 1.00 88.94 76 ILE A C 1
ATOM 635 O O . ILE A 1 76 ? 7.488 3.345 -9.093 1.00 88.94 76 ILE A O 1
ATOM 639 N N . ILE A 1 77 ? 7.374 4.867 -10.738 1.00 91.94 77 ILE A N 1
ATOM 640 C CA . ILE A 1 77 ? 7.202 6.012 -9.833 1.00 91.94 77 ILE A CA 1
ATOM 641 C C . ILE A 1 77 ? 5.903 5.877 -9.037 1.00 91.94 77 ILE A C 1
ATOM 643 O O . ILE A 1 77 ? 5.918 6.046 -7.816 1.00 91.94 77 ILE A O 1
ATOM 647 N N . SER A 1 78 ? 4.795 5.553 -9.704 1.00 93.69 78 SER A N 1
ATOM 648 C CA . SER A 1 78 ? 3.502 5.352 -9.043 1.00 93.69 78 SER A CA 1
ATOM 649 C C . SER A 1 78 ? 3.532 4.176 -8.064 1.00 93.69 78 SER A C 1
ATOM 651 O O . SER A 1 78 ? 3.074 4.333 -6.928 1.00 93.69 78 SER A O 1
ATOM 653 N N . GLY A 1 79 ? 4.173 3.063 -8.432 1.00 92.38 79 GLY A N 1
ATOM 654 C CA . GLY A 1 79 ? 4.385 1.916 -7.549 1.00 92.38 79 GLY A CA 1
ATOM 655 C C . GLY A 1 79 ? 5.221 2.251 -6.309 1.00 92.38 79 GLY A C 1
ATOM 656 O O . GLY A 1 79 ? 4.828 1.919 -5.188 1.00 92.38 79 GLY A O 1
ATOM 657 N N . ILE A 1 80 ? 6.334 2.978 -6.470 1.00 94.00 80 ILE A N 1
ATOM 658 C CA . ILE A 1 80 ? 7.168 3.443 -5.345 1.00 94.00 80 ILE A CA 1
ATOM 659 C C . ILE A 1 80 ? 6.366 4.369 -4.426 1.00 94.00 80 ILE A C 1
ATOM 661 O O . ILE A 1 80 ? 6.433 4.231 -3.202 1.00 94.00 80 ILE A O 1
ATOM 665 N N . LEU A 1 81 ? 5.598 5.303 -4.992 1.00 95.31 81 LEU A N 1
ATOM 666 C CA . LEU A 1 81 ? 4.804 6.244 -4.207 1.00 95.31 81 LEU A CA 1
ATOM 667 C C . LEU A 1 81 ? 3.720 5.515 -3.399 1.00 95.31 81 LEU A C 1
ATOM 669 O O . LEU A 1 81 ? 3.582 5.759 -2.198 1.00 95.31 81 LEU A O 1
ATOM 673 N N . ALA A 1 82 ? 2.991 4.586 -4.026 1.00 94.25 82 ALA A N 1
ATOM 674 C CA . ALA A 1 82 ? 1.997 3.754 -3.352 1.00 94.25 82 ALA A CA 1
ATOM 675 C C . ALA A 1 82 ? 2.635 2.923 -2.226 1.00 94.25 82 ALA A C 1
ATOM 677 O O . ALA A 1 82 ? 2.112 2.880 -1.108 1.00 94.25 82 ALA A O 1
ATOM 678 N N . TRP A 1 83 ? 3.802 2.327 -2.486 1.00 95.81 83 TRP A N 1
ATOM 679 C CA . TRP A 1 83 ? 4.549 1.554 -1.495 1.00 95.81 83 TRP A CA 1
ATOM 680 C C . TRP A 1 83 ? 4.996 2.408 -0.299 1.00 95.81 83 TRP A C 1
ATOM 682 O O 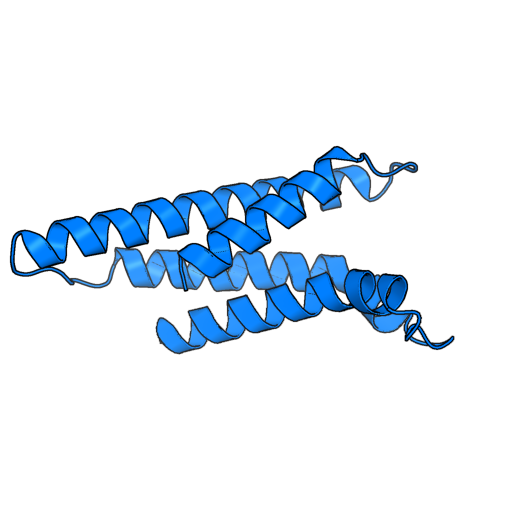. TRP A 1 83 ? 4.807 2.000 0.849 1.00 95.81 83 TRP A O 1
ATOM 692 N N . LEU A 1 84 ? 5.514 3.618 -0.534 1.00 95.81 84 LEU A N 1
ATOM 693 C CA . LEU A 1 84 ? 5.904 4.545 0.535 1.00 95.81 84 LEU A CA 1
ATOM 694 C C . LEU A 1 84 ? 4.712 4.933 1.414 1.00 95.81 84 LEU A C 1
ATOM 696 O O . LEU A 1 84 ? 4.822 4.930 2.642 1.00 95.81 84 LEU A O 1
ATOM 700 N N . VAL A 1 85 ? 3.559 5.232 0.810 1.00 94.00 85 VAL A N 1
ATOM 701 C CA . VAL A 1 85 ? 2.346 5.549 1.575 1.00 94.00 85 VAL A CA 1
ATOM 702 C C . VAL A 1 85 ? 1.888 4.334 2.386 1.00 94.00 85 VAL A C 1
ATOM 704 O O . VAL A 1 85 ? 1.574 4.488 3.569 1.00 94.00 85 VAL A O 1
ATOM 707 N N . LEU A 1 86 ? 1.910 3.124 1.815 1.00 93.50 86 LEU A N 1
ATOM 708 C CA . LEU A 1 86 ? 1.585 1.889 2.539 1.00 93.50 86 LEU A CA 1
ATOM 709 C C . LEU A 1 86 ? 2.523 1.661 3.732 1.00 93.50 86 LEU A C 1
ATOM 711 O O . LEU A 1 86 ? 2.059 1.305 4.822 1.00 93.50 86 LEU A O 1
ATOM 715 N N . LEU A 1 87 ? 3.824 1.903 3.556 1.00 93.75 87 LEU A N 1
ATOM 716 C CA . LEU A 1 87 ? 4.814 1.811 4.626 1.00 93.75 87 LEU A CA 1
ATOM 717 C C . LEU A 1 87 ? 4.494 2.799 5.756 1.00 93.75 87 LEU A C 1
ATOM 719 O O . LEU A 1 87 ? 4.408 2.397 6.917 1.00 93.75 87 LEU A O 1
ATOM 723 N N . VAL A 1 88 ? 4.246 4.071 5.428 1.00 92.44 88 VAL A N 1
ATOM 724 C CA . VAL A 1 88 ? 3.897 5.106 6.417 1.00 92.44 88 VAL A CA 1
ATOM 725 C C . VAL A 1 88 ? 2.608 4.749 7.157 1.00 92.44 88 VAL A C 1
ATOM 727 O O . VAL A 1 88 ? 2.561 4.830 8.385 1.00 92.44 88 VAL A O 1
ATOM 730 N N . VAL A 1 89 ? 1.571 4.310 6.442 1.00 90.56 89 VAL A N 1
ATOM 731 C CA . VAL A 1 89 ? 0.298 3.871 7.035 1.00 90.56 89 VAL A CA 1
ATOM 732 C C . VAL A 1 89 ? 0.519 2.703 7.999 1.00 90.56 89 VAL A C 1
ATOM 734 O O . VAL A 1 89 ? -0.029 2.721 9.103 1.00 90.56 89 VAL A O 1
ATOM 737 N N . SER A 1 90 ? 1.356 1.734 7.623 1.00 89.75 90 SER A N 1
ATOM 738 C CA . SER A 1 90 ? 1.681 0.560 8.443 1.00 89.75 90 SER A CA 1
ATOM 739 C C . SER A 1 90 ? 2.462 0.937 9.707 1.00 89.75 90 SER A C 1
ATOM 741 O O . SER A 1 90 ? 2.126 0.487 10.803 1.00 89.75 90 SER A O 1
ATOM 743 N N . VAL A 1 91 ? 3.455 1.824 9.591 1.00 89.12 91 VAL A N 1
ATOM 744 C CA . VAL A 1 91 ? 4.232 2.342 10.733 1.00 89.12 91 VAL A CA 1
ATOM 745 C C . VAL A 1 91 ? 3.350 3.164 11.677 1.00 89.12 91 VAL A C 1
ATOM 747 O O . VAL A 1 91 ? 3.417 3.008 12.902 1.00 89.12 91 VAL A O 1
ATOM 750 N N . LEU A 1 92 ? 2.469 4.007 11.134 1.00 86.44 92 LEU A N 1
ATOM 751 C CA . LEU A 1 92 ? 1.489 4.745 11.932 1.00 86.44 92 LEU A CA 1
ATOM 752 C C . LEU A 1 92 ? 0.528 3.793 12.652 1.00 86.44 92 LEU A C 1
ATOM 754 O O . LEU A 1 92 ? 0.244 3.997 13.829 1.00 86.44 92 LEU A O 1
ATOM 758 N N . ALA A 1 93 ? 0.066 2.734 11.987 1.00 81.81 93 ALA A N 1
ATOM 759 C CA . ALA A 1 93 ? -0.810 1.739 12.597 1.00 81.81 93 ALA A CA 1
ATOM 760 C C . ALA A 1 93 ? -0.121 0.957 13.730 1.00 81.81 93 ALA A C 1
ATOM 762 O O . ALA A 1 93 ? -0.763 0.668 14.743 1.00 81.81 93 ALA A O 1
ATOM 763 N N . LEU A 1 94 ? 1.169 0.637 13.584 1.00 83.12 94 LEU A N 1
ATOM 764 C CA . LEU A 1 94 ? 1.976 -0.017 14.620 1.00 83.12 94 LEU A CA 1
ATOM 765 C C . LEU A 1 94 ? 2.218 0.902 15.823 1.00 83.12 94 LEU A C 1
ATOM 767 O O . LEU A 1 94 ? 1.994 0.502 16.964 1.00 83.12 94 LEU A O 1
ATOM 771 N N . SER A 1 95 ? 2.630 2.146 15.578 1.00 80.44 95 SER A N 1
ATOM 772 C CA . SER A 1 95 ? 2.902 3.124 16.645 1.00 80.44 95 SER A CA 1
ATOM 773 C C . SER A 1 95 ? 1.637 3.551 17.398 1.00 80.44 95 SER A C 1
ATOM 775 O O . SER A 1 95 ? 1.673 3.760 18.612 1.00 80.44 95 SER A O 1
ATOM 777 N N . ALA A 1 96 ? 0.496 3.612 16.710 1.00 73.75 96 ALA A N 1
ATOM 778 C CA . ALA A 1 96 ? -0.795 3.935 17.305 1.00 73.75 96 ALA A CA 1
ATOM 779 C C . ALA A 1 96 ? -1.498 2.733 17.963 1.00 73.75 96 ALA A C 1
ATOM 781 O O . ALA A 1 96 ? -2.548 2.922 18.573 1.00 73.75 96 ALA A O 1
ATOM 782 N N . PHE A 1 97 ? -0.932 1.517 17.921 1.00 67.88 97 PHE A N 1
ATOM 783 C CA . PHE A 1 97 ? -1.542 0.323 18.532 1.00 67.88 97 PHE A CA 1
ATOM 784 C C . PHE A 1 97 ? -1.837 0.498 20.036 1.00 67.88 97 PHE A C 1
ATOM 786 O O . PHE A 1 97 ? -2.743 -0.137 20.569 1.00 67.88 97 PHE A O 1
ATOM 793 N N . ARG A 1 98 ? -1.109 1.393 20.719 1.00 64.00 98 ARG A N 1
ATOM 794 C CA . ARG A 1 98 ? -1.320 1.733 22.138 1.00 64.00 98 ARG A CA 1
ATOM 795 C C . ARG A 1 98 ? -1.905 3.132 22.381 1.00 64.00 98 ARG A C 1
ATOM 797 O O . ARG A 1 98 ? -2.059 3.511 23.537 1.00 64.00 98 ARG A O 1
ATOM 804 N N . GLN A 1 99 ? -2.225 3.903 21.338 1.00 62.28 99 GLN A N 1
ATOM 805 C CA . GLN A 1 99 ? -2.706 5.284 21.474 1.00 62.28 99 GLN A CA 1
ATOM 806 C C . GLN A 1 99 ? -4.158 5.415 21.000 1.00 62.28 99 GLN A C 1
ATOM 808 O O . GLN A 1 99 ? -4.454 5.389 19.806 1.00 62.28 99 GLN A O 1
ATOM 813 N N . ILE A 1 100 ? -5.070 5.589 21.957 1.00 59.44 100 ILE A N 1
ATOM 814 C CA . ILE A 1 100 ? -6.454 6.011 21.717 1.00 59.44 100 ILE A CA 1
ATOM 815 C C . ILE A 1 100 ? -6.537 7.482 22.151 1.00 59.44 100 ILE A C 1
ATOM 817 O O . ILE A 1 100 ? -6.166 7.770 23.289 1.00 59.44 100 ILE A O 1
ATOM 821 N N . PRO A 1 101 ? -7.004 8.418 21.302 1.00 62.66 101 PRO A N 1
ATOM 822 C CA . PRO A 1 101 ? -7.663 8.227 20.005 1.00 62.66 101 PRO A CA 1
ATOM 823 C C . PRO A 1 101 ? -6.708 8.087 18.804 1.00 62.66 101 PRO A C 1
ATOM 825 O O . PRO A 1 101 ? -5.644 8.699 18.742 1.00 62.66 101 PRO A O 1
ATOM 828 N N . PHE A 1 102 ? -7.150 7.337 17.790 1.00 66.69 102 PHE A N 1
ATOM 829 C CA . PHE A 1 102 ? -6.445 7.211 16.511 1.00 66.69 102 PHE A CA 1
ATOM 830 C C . PHE A 1 102 ? -6.464 8.542 15.741 1.00 66.69 102 PHE A C 1
ATOM 832 O O . PHE A 1 102 ? -7.511 9.178 15.593 1.00 66.69 102 PHE A O 1
ATOM 839 N N . LYS A 1 103 ? -5.311 8.969 15.215 1.00 71.25 103 LYS A N 1
ATOM 840 C CA . LYS A 1 103 ? -5.183 10.253 14.506 1.00 71.25 103 LYS A CA 1
ATOM 841 C C . LYS A 1 103 ? -5.931 10.223 13.167 1.00 71.25 103 LYS A C 1
ATOM 843 O O . LYS A 1 103 ? -5.719 9.322 12.357 1.00 71.25 103 LYS A O 1
ATOM 848 N N . ARG A 1 104 ? -6.726 11.268 12.882 1.00 78.00 104 ARG A N 1
ATOM 849 C CA . ARG A 1 104 ? -7.427 11.479 11.591 1.00 78.00 104 ARG A CA 1
ATOM 850 C C . ARG A 1 104 ? -6.502 11.359 10.371 1.00 78.00 104 ARG A C 1
ATOM 852 O O . ARG A 1 104 ? -6.952 10.922 9.317 1.00 78.00 104 ARG A O 1
ATOM 859 N N . ASN A 1 105 ? -5.221 11.691 10.530 1.00 82.31 105 ASN A N 1
ATOM 860 C CA . ASN A 1 105 ? -4.203 11.605 9.481 1.00 82.31 105 ASN A CA 1
ATOM 861 C C . ASN A 1 105 ? -4.068 10.188 8.902 1.00 82.31 105 ASN A C 1
ATOM 863 O O . ASN A 1 105 ? -3.824 10.052 7.710 1.00 82.31 105 ASN A O 1
ATOM 867 N N . HIS A 1 106 ? -4.283 9.140 9.706 1.00 85.25 106 HIS A N 1
ATOM 868 C CA . HIS A 1 106 ? -4.233 7.760 9.221 1.00 85.25 106 HIS A CA 1
ATOM 869 C C . HIS A 1 106 ? -5.315 7.493 8.164 1.00 85.25 106 HIS A C 1
ATOM 871 O O . HIS A 1 106 ? -5.012 6.967 7.101 1.00 85.25 106 HIS A O 1
ATOM 877 N N . CYS A 1 107 ? -6.559 7.926 8.401 1.00 85.31 107 CYS A N 1
ATOM 878 C CA . CYS A 1 107 ? -7.650 7.736 7.440 1.00 85.31 107 CYS A CA 1
ATOM 879 C C . CYS A 1 107 ? -7.411 8.490 6.124 1.00 85.31 107 CYS A C 1
ATOM 881 O O . CYS A 1 107 ? -7.705 7.957 5.059 1.00 85.31 107 CYS A O 1
ATOM 883 N N . TRP A 1 108 ? -6.871 9.711 6.192 1.00 89.50 108 TRP A N 1
ATOM 884 C CA . TRP A 1 108 ? -6.514 10.478 4.994 1.00 89.50 108 TRP A CA 1
ATOM 885 C C . TRP A 1 108 ? -5.413 9.792 4.183 1.00 89.50 108 TRP A C 1
ATOM 887 O O . TRP A 1 108 ? -5.537 9.682 2.967 1.00 89.50 108 TRP A O 1
ATOM 897 N N . LEU A 1 109 ? -4.382 9.268 4.853 1.00 90.88 109 LEU A N 1
ATOM 898 C CA . LEU A 1 109 ? -3.311 8.515 4.198 1.00 90.88 109 LEU A CA 1
ATOM 899 C C . LEU A 1 109 ? -3.808 7.203 3.584 1.00 90.88 109 LEU A C 1
ATOM 901 O O . LEU A 1 109 ? -3.378 6.848 2.495 1.00 90.88 109 LEU A O 1
ATOM 905 N N . VAL A 1 110 ? -4.745 6.510 4.235 1.00 90.31 110 VAL A N 1
ATOM 906 C CA . VAL A 1 110 ? -5.402 5.330 3.654 1.00 90.31 110 VAL A CA 1
ATOM 907 C C . VAL A 1 110 ? -6.200 5.707 2.402 1.00 90.31 110 VAL A C 1
ATOM 909 O O . VAL A 1 110 ? -6.129 5.000 1.403 1.00 90.31 110 VAL A O 1
ATOM 912 N N . GLY A 1 111 ? -6.925 6.830 2.417 1.00 90.31 111 GLY A N 1
ATOM 913 C CA . GLY A 1 111 ? -7.619 7.334 1.227 1.00 90.31 111 GLY A CA 1
ATOM 914 C C . GLY A 1 111 ? -6.656 7.647 0.077 1.00 90.31 111 GLY A C 1
ATOM 915 O O . GLY A 1 111 ? -6.892 7.222 -1.052 1.00 90.31 111 GLY A O 1
ATOM 916 N N . LEU A 1 112 ? -5.541 8.319 0.379 1.00 93.94 112 LEU A N 1
ATOM 917 C CA . LEU A 1 112 ? -4.469 8.575 -0.586 1.00 93.94 112 LEU A CA 1
ATOM 918 C C . LEU A 1 112 ? -3.889 7.269 -1.146 1.00 93.94 112 LEU A C 1
ATOM 920 O O . LEU A 1 112 ? -3.708 7.155 -2.354 1.00 93.94 112 LEU A O 1
ATOM 924 N N . LEU A 1 113 ? -3.645 6.274 -0.289 1.00 93.81 113 LEU A N 1
ATOM 925 C CA . LEU A 1 113 ? -3.148 4.964 -0.701 1.00 93.81 113 LEU A CA 1
ATOM 926 C C . LEU A 1 113 ? -4.088 4.292 -1.704 1.00 93.81 113 LEU A C 1
ATOM 928 O O . LEU A 1 113 ? -3.623 3.785 -2.718 1.00 93.81 113 LEU A O 1
ATOM 932 N N . VAL A 1 114 ? -5.400 4.311 -1.449 1.00 93.06 114 VAL A N 1
ATOM 933 C CA . VAL A 1 114 ? -6.390 3.732 -2.370 1.00 93.06 114 VAL A CA 1
ATOM 934 C C . VAL A 1 114 ? -6.328 4.411 -3.737 1.00 93.06 114 VAL A C 1
ATOM 936 O O . VAL A 1 114 ? -6.312 3.717 -4.747 1.00 93.06 114 VAL A O 1
ATOM 939 N N . LEU A 1 115 ? -6.249 5.744 -3.782 1.00 94.81 115 LEU A N 1
ATOM 940 C CA . LEU A 1 115 ? -6.147 6.481 -5.046 1.00 94.81 115 LEU A CA 1
ATOM 941 C C . LEU A 1 115 ? -4.872 6.129 -5.819 1.00 94.81 115 LEU A C 1
ATOM 943 O O . LEU A 1 115 ? -4.934 5.920 -7.026 1.00 94.81 115 LEU A O 1
ATOM 947 N N . LEU A 1 116 ? -3.735 6.028 -5.129 1.00 93.75 116 LEU A N 1
ATOM 948 C CA . LEU A 1 116 ? -2.464 5.667 -5.759 1.00 93.75 116 LEU A CA 1
ATOM 949 C C . LEU A 1 116 ? -2.462 4.236 -6.287 1.00 93.75 116 LEU A C 1
ATOM 951 O O . LEU A 1 116 ? -1.969 3.999 -7.382 1.00 93.75 116 LEU A O 1
ATOM 955 N N . VAL A 1 117 ? -3.041 3.297 -5.538 1.00 91.81 117 VAL A N 1
ATOM 956 C CA . VAL A 1 117 ? -3.158 1.904 -5.983 1.00 91.81 117 VAL A CA 1
ATOM 957 C C . VAL A 1 117 ? -4.090 1.796 -7.188 1.00 91.81 117 VAL A C 1
ATOM 959 O O . VAL A 1 117 ? -3.744 1.106 -8.132 1.00 91.81 117 VAL A O 1
ATOM 962 N N . LEU A 1 118 ? -5.225 2.504 -7.207 1.00 92.56 118 LEU A N 1
ATOM 963 C CA . LEU A 1 118 ? -6.123 2.527 -8.372 1.00 92.56 118 LEU A CA 1
ATOM 964 C C . LEU A 1 118 ? -5.501 3.182 -9.609 1.00 92.56 118 LEU A C 1
ATOM 966 O O . LEU A 1 118 ? -5.919 2.881 -10.716 1.00 92.56 118 LEU A O 1
ATOM 970 N N . TYR A 1 119 ? -4.566 4.111 -9.418 1.00 93.00 119 TYR A N 1
ATOM 971 C CA . TYR A 1 119 ? -3.822 4.717 -10.517 1.00 93.00 119 TYR A CA 1
ATOM 972 C C . TYR A 1 119 ? -2.723 3.793 -11.059 1.00 93.00 119 TYR A C 1
ATOM 974 O O . TYR A 1 119 ? -2.415 3.854 -12.242 1.00 93.00 119 TYR A O 1
ATOM 982 N N . HIS A 1 120 ? -2.111 2.992 -10.185 1.00 90.69 120 HIS A N 1
ATOM 983 C CA . HIS A 1 120 ? -0.987 2.116 -10.519 1.00 90.69 120 HIS A CA 1
ATOM 984 C C . HIS A 1 120 ? -1.407 0.749 -11.087 1.00 90.69 120 HIS A C 1
ATOM 986 O O . HIS A 1 120 ? -0.634 0.122 -11.803 1.00 90.69 120 HIS A O 1
ATOM 992 N N . VAL A 1 121 ? -2.593 0.255 -10.718 1.00 87.38 121 VAL A N 1
ATOM 993 C CA . VAL A 1 121 ? -3.184 -0.984 -11.259 1.00 87.38 121 VAL A CA 1
ATOM 994 C C . VAL A 1 121 ? -3.808 -0.716 -12.621 1.00 87.38 121 VAL A C 1
ATOM 996 O O . VAL A 1 121 ? -3.583 -1.549 -13.528 1.00 87.38 121 VAL A O 1
#

pLDDT: mean 84.21, std 10.27, range [55.06, 95.81]

Foldseek 3Di:
DLVVLLVLLVVLLVLLCVVVVCVVVVVDDDPPVVSVVCSLVSLVVSLVSLVVSLVVLVVDPDDDDDVRVVVSVVLNVLSVVLSVLSVVLSVLCVVCVPPPPRDPVSVVSSVVSVVSSVVND

Radius of gyration: 16.2 Å; chains: 1; bounding box: 38×26×49 Å